Protein AF-W5VRA4-F1 (afdb_monomer_lite)

Foldseek 3Di:
DKDKDWDPDDCVPDVVWGWIWIDDDPDIDIDTDPAHWPDKDFDFDDDPVSCVVVVDRHTQKIWTDGPQAIWIFGPVDPPGFTADDPDGGRPPPFPFDDKDKDKQDDPVVVVVVVVVVCVVPVRHDPDDDSPPDDDDPDDDDPMDMDMDTDGPVD

InterPro domains:
  IPR000664 Lethal(2) giant larvae protein [PR00962] (1-23)
  IPR000664 Lethal(2) giant larvae protein [PR00962] (144-154)
  IPR013577 Lethal giant larvae homologue 2 [PF08366] (1-81)

Structure (mmCIF, N/CA/C/O backbone):
data_AF-W5VRA4-F1
#
_entry.id   AF-W5VRA4-F1
#
loop_
_atom_site.group_PDB
_atom_site.id
_atom_site.type_symbol
_atom_site.label_atom_id
_atom_site.label_alt_id
_atom_site.label_comp_id
_atom_site.label_asym_id
_atom_site.label_entity_id
_atom_site.label_seq_id
_atom_site.pdbx_PDB_ins_code
_atom_site.Cartn_x
_atom_site.Cartn_y
_atom_site.Cartn_z
_atom_site.occupancy
_atom_site.B_iso_or_equiv
_atom_site.auth_seq_id
_atom_site.auth_comp_id
_atom_site.auth_asym_id
_atom_site.auth_atom_id
_atom_site.pdbx_PDB_model_num
ATOM 1 N N . PRO A 1 1 ? 18.990 4.676 -15.419 1.00 84.75 1 PRO A N 1
ATOM 2 C CA . PRO A 1 1 ? 17.572 4.692 -15.855 1.00 84.75 1 PRO A CA 1
ATOM 3 C C . PRO A 1 1 ? 16.769 3.786 -14.922 1.00 84.75 1 PRO A C 1
ATOM 5 O O . PRO A 1 1 ? 17.323 2.781 -14.482 1.00 84.75 1 PRO A O 1
ATOM 8 N N . LEU A 1 2 ? 15.530 4.158 -14.601 1.00 91.75 2 LEU A N 1
ATOM 9 C CA . LEU A 1 2 ? 14.591 3.279 -13.905 1.00 91.75 2 LEU A CA 1
ATOM 10 C C . LEU A 1 2 ? 13.810 2.481 -14.954 1.00 91.75 2 LEU A C 1
ATOM 12 O O . LEU A 1 2 ? 13.358 3.049 -15.945 1.00 91.75 2 LEU A O 1
ATOM 16 N N . ILE A 1 3 ? 13.665 1.178 -14.743 1.00 94.62 3 ILE A N 1
ATOM 17 C CA . ILE A 1 3 ? 12.851 0.295 -15.576 1.00 94.62 3 ILE A CA 1
ATOM 18 C C . ILE A 1 3 ? 11.881 -0.432 -14.650 1.00 94.62 3 ILE A C 1
ATOM 20 O O . ILE A 1 3 ? 12.312 -1.069 -13.689 1.00 94.62 3 ILE A O 1
ATOM 24 N N . VAL A 1 4 ? 10.586 -0.339 -14.949 1.00 95.88 4 VAL A N 1
ATOM 25 C CA . VAL A 1 4 ? 9.527 -1.028 -14.205 1.00 95.88 4 VAL A CA 1
ATOM 26 C C . VAL A 1 4 ? 8.711 -1.869 -15.177 1.00 95.88 4 VAL A C 1
ATOM 28 O O . VAL A 1 4 ? 8.226 -1.361 -16.187 1.00 95.88 4 VAL A O 1
ATOM 31 N N . ILE A 1 5 ? 8.604 -3.169 -14.906 1.00 95.06 5 ILE A N 1
ATOM 32 C CA . ILE A 1 5 ? 7.953 -4.144 -15.789 1.00 95.06 5 ILE A CA 1
ATOM 33 C C . ILE A 1 5 ? 7.053 -5.042 -14.947 1.00 95.06 5 ILE A C 1
ATOM 35 O O . ILE A 1 5 ? 7.506 -5.617 -13.961 1.00 95.06 5 ILE A O 1
ATOM 39 N N . SER A 1 6 ? 5.800 -5.230 -15.358 1.00 93.25 6 SER A N 1
ATOM 40 C CA . SER A 1 6 ? 4.941 -6.262 -14.769 1.00 93.25 6 SER A CA 1
ATOM 41 C C . SER A 1 6 ? 5.170 -7.619 -15.444 1.00 93.25 6 SER A C 1
ATOM 43 O O . SER A 1 6 ? 5.213 -7.721 -16.674 1.00 93.25 6 SER A O 1
ATOM 45 N N . GLY A 1 7 ? 5.322 -8.672 -14.639 1.00 85.94 7 GLY A N 1
ATOM 46 C CA . GLY A 1 7 ? 5.540 -10.040 -15.104 1.00 85.94 7 GLY A CA 1
ATOM 47 C C . GLY A 1 7 ? 6.987 -10.332 -15.515 1.00 85.94 7 GLY A C 1
ATOM 48 O O . GLY A 1 7 ? 7.927 -10.039 -14.782 1.00 85.94 7 GLY A O 1
ATOM 49 N N . GLY A 1 8 ? 7.171 -10.994 -16.664 1.00 85.12 8 GLY A N 1
ATOM 50 C CA . GLY A 1 8 ? 8.494 -11.429 -17.150 1.00 85.12 8 GLY A CA 1
ATOM 51 C C . GLY A 1 8 ? 9.058 -12.679 -16.459 1.00 85.12 8 GLY A C 1
ATOM 52 O O . GLY A 1 8 ? 10.191 -13.079 -16.723 1.00 85.12 8 GLY A O 1
ATOM 53 N N . MET A 1 9 ? 8.265 -13.323 -15.601 1.00 89.25 9 MET A N 1
ATOM 54 C CA . MET A 1 9 ? 8.690 -14.485 -14.826 1.00 89.25 9 MET A CA 1
ATOM 55 C C . MET A 1 9 ? 8.784 -15.767 -15.677 1.00 89.25 9 MET A C 1
ATOM 57 O O . MET A 1 9 ? 7.958 -15.980 -16.573 1.00 89.25 9 MET A O 1
ATOM 61 N N . PRO A 1 10 ? 9.745 -16.675 -15.399 1.00 89.38 10 PRO A N 1
ATOM 62 C CA . PRO A 1 10 ? 9.830 -17.966 -16.073 1.00 89.38 10 PRO A CA 1
ATOM 63 C C . PRO A 1 10 ? 8.536 -18.771 -15.929 1.00 89.38 10 PRO A C 1
ATOM 65 O O . PRO A 1 10 ? 8.196 -19.244 -14.842 1.00 89.38 10 PRO A O 1
ATOM 68 N N . ARG A 1 11 ? 7.843 -18.991 -17.053 1.00 88.88 11 ARG A N 1
ATOM 69 C CA . ARG A 1 11 ? 6.535 -19.667 -17.088 1.00 88.88 11 ARG A CA 1
ATOM 70 C C . ARG A 1 11 ? 6.528 -21.033 -16.395 1.00 88.88 11 ARG A C 1
ATOM 72 O O . ARG A 1 11 ? 5.515 -21.407 -15.821 1.00 88.88 11 ARG A O 1
ATOM 79 N N . ALA A 1 12 ? 7.633 -21.774 -16.470 1.00 89.44 12 ALA A N 1
ATOM 80 C CA . ALA A 1 12 ? 7.732 -23.120 -15.910 1.00 89.44 12 ALA A CA 1
ATOM 81 C C . ALA A 1 12 ? 7.729 -23.154 -14.371 1.00 89.44 12 ALA A C 1
ATOM 83 O O . ALA A 1 12 ? 7.311 -24.159 -13.806 1.00 89.44 12 ALA A O 1
ATOM 84 N N . SER A 1 13 ? 8.185 -22.084 -13.713 1.00 90.81 13 SER A N 1
ATOM 85 C CA . SER A 1 13 ? 8.423 -22.081 -12.261 1.00 90.81 13 SER A CA 1
ATOM 86 C C . SER A 1 13 ? 7.631 -21.015 -11.503 1.00 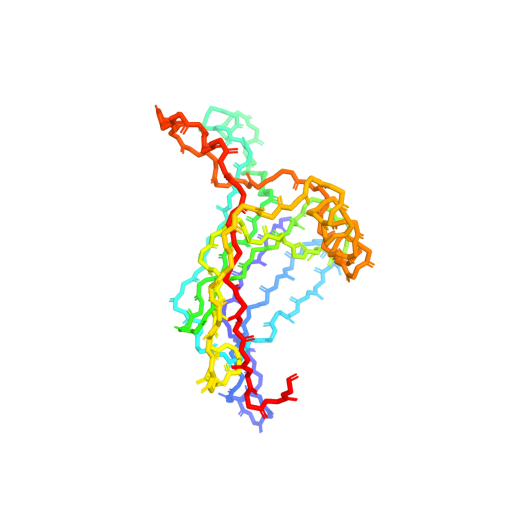90.81 13 SER A C 1
ATOM 88 O O . SER A 1 13 ? 7.452 -21.158 -10.300 1.00 90.81 13 SER A O 1
ATOM 90 N N . TYR A 1 14 ? 7.186 -19.953 -12.182 1.00 90.25 14 TYR A N 1
ATOM 91 C CA . TYR A 1 14 ? 6.622 -18.753 -11.549 1.00 90.25 14 TYR A CA 1
ATOM 92 C C . TYR A 1 14 ? 5.481 -18.127 -12.372 1.00 90.25 14 TYR A C 1
ATOM 94 O O . TYR A 1 14 ? 5.230 -16.928 -12.284 1.00 90.25 14 TYR A O 1
ATOM 102 N N . GLY A 1 15 ? 4.823 -18.907 -13.237 1.00 86.31 15 GLY A N 1
ATOM 103 C CA . GLY A 1 15 ? 3.758 -18.403 -14.116 1.00 86.31 15 GLY A CA 1
ATOM 104 C C . GLY A 1 15 ? 2.470 -17.993 -13.391 1.00 86.31 15 GLY A C 1
ATOM 105 O O . GLY A 1 15 ? 1.618 -17.351 -13.996 1.00 86.31 15 GLY A O 1
ATOM 106 N N . ASP A 1 16 ? 2.333 -18.374 -12.124 1.00 90.06 16 ASP A N 1
ATOM 107 C CA . ASP A 1 16 ? 1.238 -18.050 -11.209 1.00 90.06 16 ASP A CA 1
ATOM 108 C C . ASP A 1 16 ? 1.541 -16.843 -10.306 1.00 90.06 16 ASP A C 1
ATOM 110 O O . ASP A 1 16 ? 0.678 -16.425 -9.540 1.00 90.06 16 ASP A O 1
ATOM 114 N N . ARG A 1 17 ? 2.747 -16.268 -10.393 1.00 92.81 17 ARG A N 1
ATOM 115 C CA . ARG A 1 17 ? 3.155 -15.125 -9.571 1.00 92.81 17 ARG A CA 1
ATOM 116 C C . ARG A 1 17 ? 2.663 -13.803 -10.146 1.00 92.81 17 ARG A C 1
ATOM 118 O O . ARG A 1 17 ? 2.649 -13.595 -11.361 1.00 92.81 17 ARG A O 1
ATOM 125 N N . HIS A 1 18 ? 2.313 -12.883 -9.256 1.00 95.75 18 HIS A N 1
ATOM 126 C CA . HIS A 1 18 ? 1.908 -11.525 -9.597 1.00 95.75 18 HIS A CA 1
ATOM 127 C C . HIS A 1 18 ? 3.051 -10.581 -9.256 1.00 95.75 18 HIS A C 1
ATOM 129 O O . HIS A 1 18 ? 3.210 -10.179 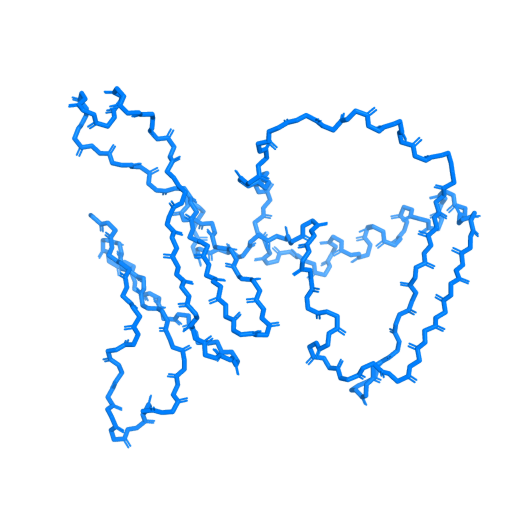-8.108 1.00 95.75 18 HIS A O 1
ATOM 135 N N . THR A 1 19 ? 3.889 -10.278 -10.248 1.00 96.12 19 THR A N 1
ATOM 136 C CA . THR A 1 19 ? 5.143 -9.568 -9.994 1.00 96.12 19 THR A CA 1
ATOM 137 C C . THR A 1 19 ? 5.253 -8.233 -10.710 1.00 96.12 19 THR A C 1
ATOM 139 O O . THR A 1 19 ? 4.767 -8.051 -11.832 1.00 96.12 19 THR A O 1
ATOM 142 N N . VAL A 1 20 ? 5.970 -7.314 -10.066 1.00 96.94 20 VAL A N 1
ATOM 143 C CA . VAL A 1 20 ? 6.487 -6.083 -10.668 1.00 96.94 20 VAL A CA 1
ATOM 144 C C . VAL A 1 20 ? 7.998 -6.049 -10.445 1.00 96.94 20 VAL A C 1
ATOM 146 O O . VAL A 1 20 ? 8.471 -6.010 -9.312 1.00 96.94 20 VAL A O 1
ATOM 149 N N . SER A 1 21 ? 8.761 -6.105 -11.534 1.00 95.81 21 SER A N 1
ATOM 150 C CA . SER A 1 21 ? 10.223 -6.021 -11.526 1.00 95.81 21 SER A CA 1
ATOM 151 C C . SER A 1 21 ? 10.658 -4.565 -11.647 1.00 95.81 21 SER A C 1
ATOM 153 O O . SER A 1 21 ? 10.194 -3.854 -12.538 1.00 95.81 21 SER A O 1
ATOM 155 N N . ILE A 1 22 ? 11.556 -4.138 -10.765 1.00 95.44 22 ILE A N 1
ATOM 156 C CA . ILE A 1 22 ? 12.047 -2.765 -10.635 1.00 95.44 22 ILE A CA 1
ATOM 157 C C . ILE A 1 22 ? 13.569 -2.813 -10.749 1.00 95.44 22 ILE A C 1
ATOM 159 O O . ILE A 1 22 ? 14.237 -3.518 -9.989 1.00 95.44 22 ILE A O 1
ATOM 163 N N . MET A 1 23 ? 14.122 -2.086 -11.716 1.00 94.50 23 MET A N 1
ATOM 164 C CA . MET A 1 23 ? 15.554 -2.090 -12.015 1.00 94.50 23 MET A CA 1
ATOM 165 C C . MET A 1 23 ? 16.087 -0.661 -12.117 1.00 94.50 23 MET A C 1
ATOM 167 O O . MET A 1 23 ? 15.558 0.145 -12.884 1.00 94.50 23 MET A O 1
ATOM 171 N N . GLN A 1 24 ? 17.160 -0.349 -11.389 1.00 91.69 24 GLN A N 1
ATOM 172 C CA . GLN A 1 24 ? 17.838 0.946 -11.464 1.00 91.69 24 GLN A CA 1
ATOM 173 C C . GLN A 1 24 ? 19.333 0.792 -11.163 1.00 91.69 24 GLN A C 1
ATOM 175 O O . GLN A 1 24 ? 19.726 0.470 -10.044 1.00 91.69 24 GLN A O 1
ATOM 180 N N . GLY A 1 25 ? 20.181 1.051 -12.162 1.00 88.81 25 GLY A N 1
ATOM 181 C CA . GLY A 1 25 ? 21.619 0.799 -12.027 1.00 88.81 25 GLY A CA 1
ATOM 182 C C . GLY A 1 25 ? 21.876 -0.690 -11.782 1.00 88.81 25 GLY A C 1
ATOM 183 O O . GLY A 1 25 ? 21.416 -1.515 -12.568 1.00 88.81 25 GLY A O 1
ATOM 184 N N . ASP A 1 26 ? 22.554 -1.011 -10.681 1.00 88.94 26 ASP A N 1
ATOM 185 C CA . ASP A 1 26 ? 22.827 -2.393 -10.261 1.00 88.94 26 ASP A CA 1
ATOM 186 C C . ASP A 1 26 ? 21.723 -2.982 -9.361 1.00 88.94 26 ASP A C 1
ATOM 188 O O . ASP A 1 26 ? 21.722 -4.182 -9.081 1.00 88.94 26 ASP A O 1
ATOM 192 N N . ASN A 1 27 ? 20.764 -2.160 -8.917 1.00 88.38 27 ASN A N 1
ATOM 193 C CA . ASN A 1 27 ? 19.658 -2.612 -8.081 1.00 88.38 27 ASN A CA 1
ATOM 194 C C . ASN A 1 27 ? 18.581 -3.279 -8.939 1.00 88.38 27 ASN A C 1
ATOM 196 O O . ASN A 1 27 ? 18.100 -2.701 -9.917 1.00 88.38 27 ASN A O 1
ATOM 200 N N . HIS A 1 28 ? 18.174 -4.479 -8.533 1.00 92.12 28 HIS A N 1
ATOM 201 C CA . HIS A 1 28 ? 17.089 -5.233 -9.147 1.00 92.12 28 HIS A CA 1
ATOM 202 C C . HIS A 1 28 ? 16.254 -5.893 -8.050 1.00 92.12 28 HIS A C 1
ATOM 204 O O . HIS A 1 28 ? 16.738 -6.766 -7.330 1.00 92.12 28 HIS A O 1
ATOM 210 N N . VAL A 1 29 ? 14.997 -5.468 -7.932 1.00 93.38 29 VAL A N 1
ATOM 211 C CA . VAL A 1 29 ? 14.028 -5.996 -6.968 1.00 93.38 29 VAL A CA 1
ATOM 212 C C . VAL A 1 29 ? 12.799 -6.477 -7.723 1.00 93.38 29 VAL A C 1
ATOM 214 O O . VAL A 1 29 ? 12.345 -5.831 -8.665 1.00 93.38 29 VAL A O 1
ATOM 217 N N . VAL A 1 30 ? 12.254 -7.614 -7.303 1.00 94.38 30 VAL A N 1
ATOM 218 C CA . VAL A 1 30 ? 10.980 -8.132 -7.804 1.00 94.38 30 VAL A CA 1
ATOM 219 C C . VAL A 1 30 ? 9.987 -8.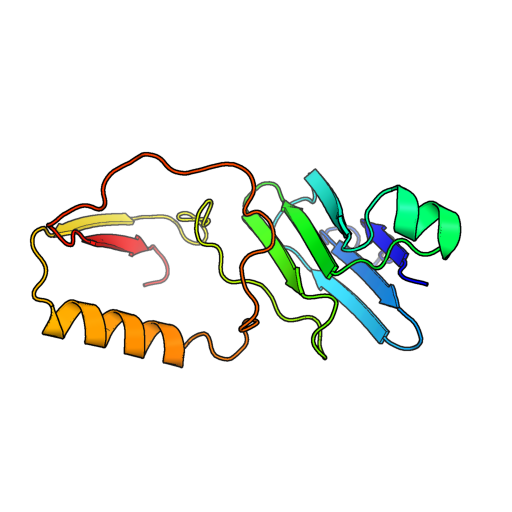077 -6.654 1.00 94.38 30 VAL A C 1
ATOM 221 O O . VAL A 1 30 ? 10.134 -8.813 -5.680 1.00 94.38 30 VAL A O 1
ATOM 224 N N . ALA A 1 31 ? 8.999 -7.191 -6.755 1.00 94.56 31 ALA A N 1
ATOM 225 C CA . ALA A 1 31 ? 7.869 -7.169 -5.840 1.00 94.56 31 ALA A CA 1
ATOM 226 C C . ALA A 1 31 ? 6.944 -8.340 -6.187 1.00 94.56 31 ALA A C 1
ATOM 228 O O . ALA A 1 31 ? 6.465 -8.423 -7.317 1.00 94.56 31 ALA A O 1
ATOM 229 N N . ASP A 1 32 ? 6.733 -9.244 -5.233 1.00 95.00 32 ASP A N 1
ATOM 230 C CA . ASP A 1 32 ? 5.845 -10.404 -5.340 1.00 95.00 32 ASP A CA 1
ATOM 231 C C . ASP A 1 32 ? 4.573 -10.117 -4.540 1.00 95.00 32 ASP A C 1
ATOM 233 O O . ASP A 1 32 ? 4.623 -9.970 -3.319 1.00 95.00 32 ASP A O 1
ATOM 237 N N . LEU A 1 33 ? 3.457 -9.951 -5.247 1.00 95.56 33 LEU A N 1
ATOM 238 C CA . LEU A 1 33 ? 2.185 -9.501 -4.687 1.00 95.56 33 LEU A CA 1
ATOM 239 C C . LEU A 1 33 ? 1.245 -10.679 -4.451 1.00 95.56 33 LEU A C 1
ATOM 241 O O . LEU A 1 33 ? 1.309 -11.708 -5.127 1.00 95.56 33 LEU A O 1
ATOM 245 N N . THR A 1 34 ? 0.323 -10.497 -3.511 1.00 93.38 34 THR A N 1
ATOM 246 C CA . THR A 1 34 ? -0.636 -11.539 -3.122 1.00 93.38 34 THR A CA 1
ATOM 247 C C . THR A 1 34 ? -1.807 -11.682 -4.097 1.00 93.38 34 THR A C 1
ATOM 249 O O . THR A 1 34 ? -2.469 -12.718 -4.125 1.00 93.38 34 THR A O 1
ATOM 252 N N . SER A 1 35 ? -2.047 -10.662 -4.923 1.00 95.62 35 SER A N 1
ATOM 253 C CA . SER A 1 35 ? -3.154 -10.587 -5.877 1.00 95.62 35 SER A CA 1
ATOM 254 C C . SER A 1 35 ? -2.697 -10.001 -7.216 1.00 95.62 35 SER A C 1
ATOM 256 O O . SER A 1 35 ? -1.575 -9.500 -7.343 1.00 95.62 35 SER A O 1
ATOM 258 N N . ARG A 1 36 ? -3.528 -10.120 -8.261 1.00 95.81 36 ARG A N 1
ATOM 259 C CA . ARG A 1 36 ? -3.134 -9.717 -9.620 1.00 95.81 36 ARG A CA 1
ATOM 260 C C . ARG A 1 36 ? -2.826 -8.224 -9.678 1.00 95.81 36 ARG A C 1
ATOM 262 O O . ARG A 1 36 ? -3.566 -7.413 -9.133 1.00 95.81 36 ARG A O 1
ATOM 269 N N . VAL A 1 37 ? -1.769 -7.869 -10.408 1.00 96.88 37 VAL A N 1
ATOM 270 C CA . VAL A 1 37 ? -1.467 -6.471 -10.743 1.00 96.88 37 VAL A CA 1
ATOM 271 C C . VAL A 1 37 ? -2.562 -5.952 -11.671 1.00 96.88 37 VAL A C 1
ATOM 273 O O . VAL A 1 37 ? -2.780 -6.519 -12.743 1.00 96.88 37 VAL A O 1
ATOM 276 N N . VAL A 1 38 ? -3.232 -4.879 -11.260 1.00 97.00 38 VAL A N 1
ATOM 277 C CA . VAL A 1 38 ? -4.196 -4.149 -12.089 1.00 97.00 38 VAL A CA 1
ATOM 278 C C . VAL A 1 38 ? -3.455 -3.111 -12.923 1.00 97.00 38 VAL A C 1
ATOM 280 O O . VAL A 1 38 ? -3.587 -3.112 -14.144 1.00 97.00 38 VAL A O 1
ATOM 283 N N . ASP A 1 39 ? -2.666 -2.254 -12.270 1.00 97.31 39 ASP A N 1
ATOM 284 C CA . ASP A 1 39 ? -1.853 -1.223 -12.922 1.00 97.31 39 ASP A CA 1
ATOM 285 C C . ASP A 1 39 ? -0.729 -0.725 -11.995 1.00 97.31 39 ASP A C 1
ATOM 287 O O . ASP A 1 39 ? -0.750 -0.970 -10.785 1.00 97.31 39 ASP A O 1
ATOM 291 N N . PHE A 1 40 ? 0.254 -0.010 -12.540 1.00 97.31 40 PHE A N 1
ATOM 292 C CA . PHE A 1 40 ? 1.283 0.675 -11.758 1.00 97.31 40 PHE A CA 1
ATOM 293 C C . PHE A 1 40 ? 1.742 1.969 -12.436 1.00 97.31 40 PHE A C 1
ATOM 295 O O . PHE A 1 40 ? 1.745 2.089 -13.658 1.00 97.31 40 PHE A O 1
ATOM 302 N N . LEU A 1 41 ? 2.182 2.941 -11.637 1.00 96.75 41 LEU A N 1
ATOM 303 C CA . LEU A 1 41 ? 2.698 4.218 -12.131 1.00 96.75 41 LEU A CA 1
ATOM 304 C C . LEU A 1 41 ? 3.814 4.757 -11.245 1.00 96.75 41 LEU A C 1
ATOM 306 O O . LEU A 1 41 ? 3.874 4.462 -10.051 1.00 96.75 41 LEU A O 1
ATOM 310 N N . THR A 1 42 ? 4.676 5.592 -11.817 1.00 95.69 42 THR A N 1
ATOM 311 C CA . THR A 1 42 ? 5.664 6.351 -11.050 1.00 95.69 42 THR A CA 1
ATOM 312 C C . THR A 1 42 ? 5.136 7.743 -10.737 1.00 95.69 42 THR A C 1
ATOM 314 O O . THR A 1 42 ? 4.549 8.413 -11.586 1.00 95.69 42 THR A O 1
ATOM 317 N N . ILE A 1 43 ? 5.362 8.189 -9.507 1.00 94.62 43 ILE A N 1
ATOM 318 C CA . ILE A 1 43 ? 5.234 9.594 -9.141 1.00 94.62 43 ILE A CA 1
ATOM 319 C C . ILE A 1 43 ? 6.613 10.204 -9.328 1.00 94.62 43 ILE A C 1
ATOM 321 O O . ILE A 1 43 ? 7.591 9.717 -8.761 1.00 94.62 43 ILE A O 1
ATOM 325 N N . ASN A 1 44 ? 6.673 11.259 -10.125 1.00 91.75 44 ASN A N 1
ATOM 326 C CA . ASN A 1 44 ? 7.898 11.951 -10.495 1.00 91.75 44 ASN A CA 1
ATOM 327 C C . ASN A 1 44 ? 8.025 13.249 -9.699 1.00 91.75 44 ASN A C 1
ATOM 329 O O . ASN A 1 44 ? 7.017 13.824 -9.277 1.00 91.75 44 ASN A O 1
ATOM 333 N N . ARG A 1 45 ? 9.258 13.678 -9.428 1.00 81.75 45 ARG A N 1
ATOM 334 C CA . ARG A 1 45 ? 9.527 14.948 -8.746 1.00 81.75 45 ARG A CA 1
ATOM 335 C C . ARG A 1 45 ? 9.642 16.107 -9.728 1.00 81.75 45 ARG A C 1
ATOM 337 O O . ARG A 1 45 ? 9.180 17.200 -9.407 1.00 81.75 45 ARG A O 1
ATOM 344 N N . ALA A 1 46 ? 10.276 15.866 -10.874 1.00 76.56 46 ALA A N 1
ATOM 345 C CA . ALA A 1 46 ? 10.460 16.873 -11.907 1.00 76.56 46 ALA A CA 1
ATOM 346 C C . ALA A 1 46 ? 9.096 17.350 -12.421 1.00 76.56 46 ALA A C 1
ATOM 348 O O . ALA A 1 46 ? 8.222 16.535 -12.733 1.00 76.56 46 ALA A O 1
ATOM 349 N N . ASP A 1 47 ? 8.910 18.669 -12.496 1.00 76.62 47 ASP A N 1
ATOM 350 C CA . ASP A 1 47 ? 7.789 19.221 -13.245 1.00 76.62 47 ASP A CA 1
ATOM 351 C C . ASP A 1 47 ? 8.056 19.111 -14.760 1.00 76.62 47 ASP A C 1
ATOM 353 O O . ASP A 1 47 ? 9.150 18.745 -15.197 1.00 76.62 47 ASP A O 1
ATOM 357 N N . GLU A 1 48 ? 7.052 19.402 -15.593 1.00 72.12 48 GLU A N 1
ATOM 358 C CA . GLU A 1 48 ? 7.208 19.290 -17.052 1.00 72.12 48 GLU A CA 1
ATOM 359 C C . GLU A 1 48 ? 8.372 20.136 -17.594 1.00 72.12 48 GLU A C 1
ATOM 361 O O . GLU A 1 48 ? 8.977 19.769 -18.598 1.00 72.12 48 GLU A O 1
ATOM 366 N N . LYS A 1 49 ? 8.705 21.264 -16.951 1.00 71.62 49 LYS A N 1
ATOM 367 C CA . LYS A 1 49 ? 9.792 22.137 -17.407 1.00 71.62 49 LYS A CA 1
ATOM 368 C C . LYS A 1 49 ? 11.147 21.555 -17.037 1.00 71.62 49 LYS A C 1
ATOM 370 O O . LYS A 1 49 ? 12.017 21.487 -17.899 1.00 71.62 49 LYS A O 1
ATOM 375 N N . ASP A 1 50 ? 11.293 21.082 -15.805 1.00 74.38 50 ASP A N 1
ATOM 376 C CA . ASP A 1 50 ? 12.500 20.415 -15.327 1.00 74.38 50 ASP A CA 1
ATOM 377 C C . ASP A 1 50 ? 12.789 19.151 -16.148 1.00 74.38 50 ASP A C 1
ATOM 379 O O . ASP A 1 50 ? 13.936 18.907 -16.530 1.00 74.38 50 ASP A O 1
ATOM 383 N N . ALA A 1 51 ? 11.754 18.378 -16.489 1.00 75.69 51 ALA A N 1
ATOM 384 C CA . ALA A 1 51 ? 11.890 17.188 -17.325 1.00 75.69 51 ALA A CA 1
ATOM 385 C C . ALA A 1 51 ? 12.388 17.533 -18.739 1.00 75.69 51 ALA A C 1
ATOM 387 O O . ALA A 1 51 ? 13.273 16.855 -19.257 1.00 75.69 51 ALA A O 1
ATOM 388 N N . ILE A 1 52 ? 11.888 18.618 -19.345 1.00 75.94 52 ILE A N 1
ATOM 389 C CA . ILE A 1 52 ? 12.319 19.080 -20.676 1.00 75.94 52 ILE A CA 1
ATOM 390 C C . ILE A 1 52 ? 13.743 19.655 -20.647 1.00 75.94 52 ILE A C 1
ATOM 392 O O . ILE A 1 52 ? 14.515 19.433 -21.579 1.00 75.94 52 ILE A O 1
ATOM 396 N N . GLU A 1 53 ? 14.103 20.407 -19.605 1.00 78.69 53 GLU A N 1
ATOM 397 C CA . GLU A 1 53 ? 15.422 21.043 -19.498 1.00 78.69 53 GLU A CA 1
ATOM 398 C C . GLU A 1 53 ? 16.530 20.048 -19.137 1.00 78.69 53 GLU A C 1
ATOM 400 O O . GLU A 1 53 ? 17.661 20.181 -19.611 1.00 78.69 53 GLU A O 1
ATOM 405 N N . THR A 1 54 ? 16.219 19.053 -18.304 1.00 78.94 54 THR A N 1
ATOM 406 C CA . THR A 1 54 ? 17.204 18.089 -17.793 1.00 78.94 54 THR A CA 1
ATOM 407 C C . THR A 1 54 ? 17.177 16.735 -18.499 1.00 78.94 54 THR A C 1
ATOM 409 O O . THR A 1 54 ? 18.113 15.954 -18.306 1.00 78.94 54 THR A O 1
ATOM 412 N N . ASP A 1 55 ? 16.149 16.467 -19.313 1.00 81.62 55 ASP A N 1
ATOM 413 C CA . ASP A 1 55 ? 15.870 15.167 -19.943 1.00 81.62 55 ASP A CA 1
ATOM 414 C C . ASP A 1 55 ? 15.794 14.029 -18.901 1.00 81.62 55 ASP A C 1
ATOM 416 O O . ASP A 1 55 ? 16.324 12.929 -19.086 1.00 81.62 55 ASP A O 1
ATOM 420 N N . ARG A 1 56 ? 15.212 14.325 -17.727 1.00 80.44 56 ARG A N 1
ATOM 421 C CA . ARG A 1 56 ? 15.083 13.392 -16.596 1.00 80.44 56 ARG A CA 1
ATOM 422 C C . ARG A 1 56 ? 13.731 13.511 -15.907 1.00 80.44 56 ARG A C 1
ATOM 424 O O . ARG A 1 56 ? 13.344 14.582 -15.460 1.00 80.44 56 ARG A O 1
ATOM 431 N N . ASP A 1 57 ? 13.099 12.360 -15.713 1.00 81.94 57 ASP A N 1
ATOM 432 C CA . ASP A 1 57 ? 11.803 12.247 -15.038 1.00 81.94 57 ASP A CA 1
ATOM 433 C C . ASP A 1 57 ? 11.892 12.265 -13.498 1.00 81.94 57 ASP A C 1
ATOM 435 O O . ASP A 1 57 ? 10.912 12.572 -12.833 1.00 81.94 57 ASP A O 1
ATOM 439 N N . ASP A 1 58 ? 13.049 11.932 -12.917 1.00 87.56 58 ASP A N 1
ATOM 440 C CA . ASP A 1 58 ? 13.297 11.874 -11.460 1.00 87.56 58 ASP A CA 1
ATOM 441 C C . ASP A 1 58 ? 12.170 11.181 -10.642 1.00 87.56 58 ASP A C 1
ATOM 443 O O . ASP A 1 58 ? 11.436 11.832 -9.886 1.00 87.56 58 ASP A O 1
ATOM 447 N N . PRO A 1 59 ? 11.971 9.858 -10.825 1.00 92.12 59 PRO A N 1
ATOM 448 C CA . PRO A 1 59 ? 10.909 9.107 -10.157 1.00 92.12 59 PRO A CA 1
ATOM 449 C C . PRO A 1 59 ? 11.174 8.977 -8.650 1.00 92.12 59 PRO A C 1
ATOM 451 O O . PRO A 1 59 ? 12.181 8.406 -8.237 1.00 92.12 59 PRO A O 1
ATOM 454 N N . GLN A 1 60 ? 10.231 9.453 -7.834 1.00 93.88 60 GLN A N 1
ATOM 455 C CA . GLN A 1 60 ? 10.319 9.466 -6.367 1.00 93.88 60 GLN A CA 1
ATOM 456 C C . GLN A 1 60 ? 9.597 8.290 -5.699 1.00 93.88 60 GLN A C 1
ATOM 458 O O . GLN A 1 60 ? 10.019 7.814 -4.645 1.00 93.88 60 GLN A O 1
ATOM 463 N N . ALA A 1 61 ? 8.508 7.806 -6.297 1.00 96.69 61 ALA A N 1
ATOM 464 C CA . ALA A 1 61 ? 7.732 6.698 -5.752 1.00 96.69 61 ALA A CA 1
ATOM 465 C C . ALA A 1 61 ? 7.141 5.826 -6.861 1.00 96.69 61 ALA A C 1
ATOM 467 O O . ALA A 1 61 ? 6.800 6.326 -7.933 1.00 96.69 61 ALA A O 1
ATOM 468 N N . LEU A 1 62 ? 6.981 4.532 -6.587 1.00 97.62 62 LEU A N 1
ATOM 469 C CA . LEU A 1 62 ? 6.246 3.597 -7.439 1.00 97.62 62 LEU A CA 1
ATOM 470 C C . LEU A 1 62 ? 4.943 3.214 -6.745 1.00 97.62 62 LEU A C 1
ATOM 472 O O . LEU A 1 62 ? 4.970 2.649 -5.656 1.00 97.62 62 LEU A O 1
ATOM 476 N N . VAL A 1 63 ? 3.814 3.495 -7.385 1.00 98.12 63 VAL A N 1
ATOM 477 C CA . VAL A 1 63 ? 2.482 3.088 -6.935 1.00 98.12 63 VAL A CA 1
ATOM 478 C C . VAL A 1 63 ? 2.079 1.847 -7.717 1.00 98.12 63 VAL A C 1
ATOM 480 O O . VAL A 1 63 ? 2.081 1.869 -8.945 1.00 98.12 63 VAL A O 1
ATOM 483 N N . ILE A 1 64 ? 1.715 0.781 -7.015 1.00 98.19 64 ILE A N 1
ATOM 484 C CA . ILE A 1 64 ? 1.249 -0.479 -7.586 1.00 98.19 64 ILE A CA 1
ATOM 485 C C . ILE A 1 64 ? -0.158 -0.741 -7.056 1.00 98.19 64 ILE A C 1
ATOM 487 O O . ILE A 1 64 ? -0.362 -0.862 -5.847 1.00 98.19 64 ILE A O 1
ATOM 491 N N . LEU A 1 65 ? -1.125 -0.830 -7.964 1.00 98.06 65 LEU A N 1
ATOM 492 C CA . LEU A 1 65 ? -2.490 -1.230 -7.661 1.00 98.06 65 LEU A CA 1
ATOM 493 C C . LEU A 1 65 ? -2.650 -2.715 -7.990 1.00 98.06 65 LEU A C 1
ATOM 495 O O . LEU A 1 65 ? -2.572 -3.111 -9.156 1.00 98.06 65 LEU A O 1
ATOM 499 N N . ALA A 1 66 ? -2.886 -3.526 -6.966 1.00 97.25 66 ALA A N 1
ATOM 500 C CA . ALA A 1 66 ? -3.289 -4.917 -7.107 1.00 97.25 66 ALA A CA 1
ATOM 501 C C . ALA A 1 66 ? -4.802 -5.060 -6.859 1.00 97.25 66 ALA A C 1
ATOM 503 O O . ALA A 1 66 ? -5.461 -4.106 -6.446 1.00 97.25 66 ALA A O 1
ATOM 504 N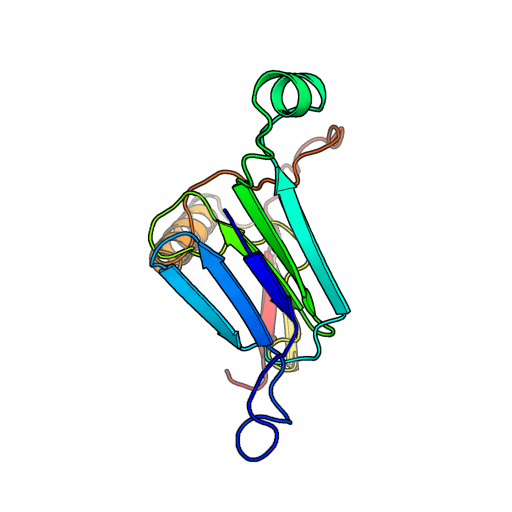 N . GLU A 1 67 ? -5.374 -6.232 -7.136 1.00 96.56 67 GLU A N 1
ATOM 505 C CA . GLU A 1 67 ? -6.819 -6.456 -6.958 1.00 96.56 67 GLU A CA 1
ATOM 506 C C . GLU A 1 67 ? -7.281 -6.281 -5.508 1.00 96.56 67 GLU A C 1
ATOM 508 O O . GLU A 1 67 ? -8.371 -5.762 -5.281 1.00 96.56 67 GLU A O 1
ATOM 513 N N . GLU A 1 68 ? -6.443 -6.668 -4.546 1.00 96.25 68 GLU A N 1
ATOM 514 C CA . GLU A 1 68 ? -6.803 -6.698 -3.121 1.00 96.25 68 GLU A CA 1
ATOM 515 C C . GLU A 1 68 ? -6.031 -5.657 -2.286 1.00 96.25 68 GLU A C 1
ATOM 517 O O . GLU A 1 68 ? -6.293 -5.489 -1.095 1.00 96.25 68 GLU A O 1
ATOM 522 N N . GLU A 1 69 ? -5.062 -4.935 -2.864 1.00 96.50 69 GLU A N 1
ATOM 523 C CA . GLU A 1 69 ? -4.209 -4.009 -2.105 1.00 96.50 69 GLU A CA 1
ATOM 524 C C . GLU A 1 69 ? -3.570 -2.888 -2.935 1.00 96.50 69 GLU A C 1
ATOM 526 O O . GLU A 1 69 ? -3.372 -2.993 -4.148 1.00 96.50 69 GLU A O 1
ATOM 531 N N . LEU A 1 70 ? -3.219 -1.800 -2.243 1.00 97.56 70 LEU A N 1
ATOM 532 C CA . LEU A 1 70 ? -2.396 -0.711 -2.762 1.00 97.56 70 LEU A CA 1
ATOM 533 C C . LEU A 1 70 ? -1.005 -0.793 -2.131 1.00 97.56 70 LEU A C 1
ATOM 535 O O . LEU A 1 70 ? -0.874 -0.727 -0.913 1.00 97.56 70 LEU A O 1
ATOM 539 N N . VAL A 1 71 ? 0.041 -0.857 -2.951 1.00 97.50 71 VAL A N 1
ATOM 540 C CA . VAL A 1 71 ? 1.433 -0.839 -2.483 1.00 97.50 71 VAL A CA 1
ATOM 541 C C . VAL A 1 71 ? 2.127 0.387 -3.053 1.00 97.50 71 VAL A C 1
ATOM 543 O O . VAL A 1 71 ? 2.042 0.654 -4.248 1.00 97.50 71 VAL A O 1
ATOM 546 N N . VAL A 1 72 ? 2.827 1.146 -2.209 1.00 97.94 72 VAL A N 1
ATOM 547 C CA . VAL A 1 72 ? 3.613 2.302 -2.658 1.00 97.94 72 VAL A CA 1
ATOM 548 C C . VAL A 1 72 ? 5.034 2.169 -2.144 1.00 97.94 72 VAL A C 1
ATOM 550 O O . VAL A 1 72 ? 5.235 2.045 -0.939 1.00 97.94 72 VAL A O 1
ATOM 553 N N . LEU A 1 73 ? 6.007 2.191 -3.051 1.00 97.50 73 LEU A N 1
ATOM 554 C CA . LEU A 1 73 ? 7.433 2.059 -2.757 1.00 97.50 73 LEU A CA 1
ATOM 555 C C . LEU A 1 73 ? 8.136 3.409 -2.878 1.00 97.50 73 LEU A C 1
ATOM 557 O O . LEU A 1 73 ? 7.877 4.169 -3.812 1.00 97.50 73 LEU A O 1
ATOM 561 N N . ASP A 1 74 ? 9.041 3.683 -1.948 1.00 96.19 74 ASP A N 1
ATOM 562 C CA . ASP A 1 74 ? 9.935 4.838 -1.952 1.00 96.19 74 ASP A CA 1
ATOM 563 C C . ASP A 1 74 ? 11.164 4.550 -2.804 1.00 96.19 74 ASP A C 1
ATOM 565 O O . ASP A 1 74 ? 12.016 3.764 -2.412 1.00 96.19 74 ASP A O 1
ATOM 569 N N . LEU A 1 75 ? 11.271 5.182 -3.969 1.00 94.88 75 LEU A N 1
ATOM 570 C CA . LEU A 1 75 ? 12.361 4.906 -4.904 1.00 94.88 75 LEU A CA 1
ATOM 571 C C . LEU A 1 75 ? 13.647 5.688 -4.594 1.00 94.88 75 LEU A C 1
ATOM 573 O O . LEU A 1 75 ? 14.685 5.386 -5.183 1.00 94.88 75 LEU A O 1
ATOM 577 N N . GLU A 1 76 ? 13.606 6.667 -3.683 1.00 91.94 76 GLU A N 1
ATOM 578 C CA . GLU A 1 76 ? 14.783 7.478 -3.324 1.00 91.94 76 GLU A CA 1
ATOM 579 C C . GLU A 1 76 ? 15.523 6.932 -2.103 1.00 91.94 76 GLU A C 1
ATOM 581 O O . GLU A 1 76 ? 16.738 7.107 -1.990 1.00 91.94 76 GLU A O 1
ATOM 586 N N . SER A 1 77 ? 14.815 6.263 -1.190 1.00 93.00 77 SER A N 1
ATOM 587 C CA . SER A 1 77 ? 15.455 5.592 -0.059 1.00 93.00 77 SER A CA 1
ATOM 588 C C . SER A 1 77 ? 16.133 4.291 -0.488 1.00 93.00 77 SER A C 1
ATOM 590 O O . SER A 1 77 ? 15.633 3.538 -1.327 1.00 93.00 77 SER A O 1
ATOM 592 N N . GLU A 1 78 ? 17.267 3.986 0.144 1.00 89.12 78 GLU A N 1
ATOM 593 C CA . GLU A 1 78 ? 17.943 2.699 -0.022 1.00 89.12 78 GLU A CA 1
ATOM 594 C C . GLU A 1 78 ? 16.985 1.547 0.320 1.00 89.12 78 GLU A C 1
ATOM 596 O O . GLU A 1 78 ? 16.166 1.673 1.228 1.00 89.12 78 GLU A O 1
ATOM 601 N N . SER A 1 79 ? 17.094 0.422 -0.394 1.00 90.12 79 SER A N 1
ATOM 602 C CA . SER A 1 79 ? 16.238 -0.778 -0.286 1.00 90.12 79 SER A CA 1
ATOM 603 C C . SER A 1 79 ? 14.782 -0.643 -0.751 1.00 90.12 79 SER A C 1
ATOM 605 O O . SER A 1 79 ? 14.059 -1.635 -0.736 1.00 90.12 79 SER A O 1
ATOM 607 N N . TRP A 1 80 ? 14.372 0.540 -1.209 1.00 95.00 80 TRP A N 1
ATOM 608 C CA . TRP A 1 80 ? 13.017 0.830 -1.681 1.00 95.00 80 TRP A CA 1
ATOM 609 C C . TRP A 1 80 ? 11.889 0.420 -0.716 1.00 95.00 80 TRP A C 1
ATOM 611 O O . TRP A 1 80 ? 11.021 -0.381 -1.076 1.00 95.00 80 TRP A O 1
ATOM 621 N N . PRO A 1 81 ? 11.885 0.943 0.526 1.00 96.12 81 PRO A N 1
ATOM 622 C CA . PRO A 1 81 ? 10.886 0.594 1.528 1.00 96.12 81 PRO A CA 1
ATOM 623 C C . PRO A 1 81 ? 9.480 1.057 1.128 1.00 96.12 81 PRO A C 1
ATOM 625 O O . PRO A 1 81 ? 9.299 2.023 0.385 1.00 96.12 81 PRO A O 1
ATOM 628 N N . CYS A 1 82 ? 8.460 0.402 1.682 1.00 96.75 82 CYS A N 1
ATOM 629 C CA . CYS A 1 82 ? 7.073 0.800 1.465 1.00 96.75 82 CYS A CA 1
ATOM 630 C C . CYS A 1 82 ? 6.723 2.093 2.219 1.00 96.75 82 CYS A C 1
ATOM 632 O O . CYS A 1 82 ? 7.204 2.339 3.329 1.00 96.75 82 CYS A O 1
ATOM 634 N N . PHE A 1 83 ? 5.802 2.877 1.666 1.00 97.44 83 PHE A N 1
ATOM 635 C CA . PHE A 1 83 ? 5.085 3.922 2.390 1.00 97.44 83 PHE A CA 1
ATOM 636 C C . PHE A 1 83 ? 3.993 3.336 3.278 1.00 97.44 83 P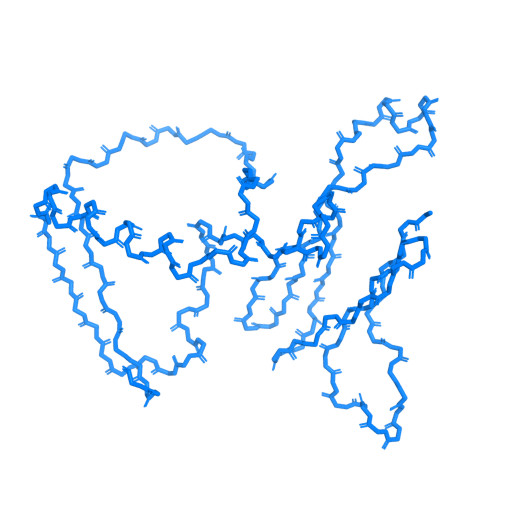HE A C 1
ATOM 638 O O . PHE A 1 83 ? 3.329 2.361 2.924 1.00 97.44 83 PHE A O 1
ATOM 645 N N . ARG A 1 84 ? 3.769 3.973 4.432 1.00 95.56 84 ARG A N 1
ATOM 646 C CA . ARG A 1 84 ? 2.566 3.721 5.231 1.00 95.56 84 ARG A CA 1
ATOM 647 C C . ARG A 1 84 ? 1.369 4.357 4.540 1.00 95.56 84 ARG A C 1
ATOM 649 O O . ARG A 1 84 ? 1.427 5.531 4.180 1.00 95.56 84 ARG A O 1
ATOM 656 N N . LEU A 1 85 ? 0.291 3.595 4.399 1.00 95.88 85 LEU A N 1
ATOM 657 C CA . LEU A 1 85 ? -0.929 4.059 3.755 1.00 95.88 85 LEU A CA 1
ATOM 658 C C . LEU A 1 85 ? -1.774 4.897 4.732 1.00 95.88 85 LEU A C 1
ATOM 660 O O . LEU A 1 85 ? -2.304 4.350 5.705 1.00 95.88 85 LEU A O 1
ATOM 664 N N . PRO A 1 86 ? -1.967 6.206 4.487 1.00 95.19 86 PRO A N 1
ATOM 665 C CA . PRO A 1 86 ? -2.874 7.017 5.303 1.00 95.19 86 PRO A CA 1
ATOM 666 C C . PRO A 1 86 ? -4.355 6.665 5.068 1.00 95.19 86 PRO A C 1
ATOM 668 O O . PRO A 1 86 ? -5.215 7.010 5.875 1.00 95.19 86 PRO A O 1
ATOM 671 N N . TYR A 1 87 ? -4.661 5.999 3.954 1.00 95.25 87 TYR A N 1
ATOM 672 C CA . TYR A 1 87 ? -5.994 5.594 3.513 1.00 95.25 87 TYR A CA 1
ATOM 673 C C . TYR A 1 87 ? -5.886 4.396 2.559 1.00 95.25 87 TYR A C 1
ATOM 675 O O . TYR A 1 87 ? -4.787 4.056 2.139 1.00 95.25 87 TYR A O 1
ATOM 683 N N . LEU A 1 88 ? -7.016 3.777 2.188 1.00 95.38 88 LEU A N 1
ATOM 684 C CA . LEU A 1 88 ? -7.055 2.604 1.290 1.00 95.38 88 LEU A CA 1
ATOM 685 C C . LEU A 1 88 ? -6.255 1.398 1.820 1.00 95.38 88 LEU A C 1
ATOM 687 O O . LEU A 1 88 ? -5.691 0.627 1.053 1.00 95.38 88 LEU A O 1
ATOM 691 N N . ASN A 1 89 ? -6.226 1.230 3.143 1.00 94.56 89 ASN A N 1
ATOM 692 C CA . ASN A 1 89 ? -5.689 0.025 3.767 1.00 94.56 89 ASN A CA 1
ATOM 693 C C . ASN A 1 89 ? -6.592 -1.182 3.459 1.00 94.56 89 ASN A C 1
ATOM 695 O O . ASN A 1 89 ? -7.819 -1.085 3.564 1.00 94.56 89 ASN A O 1
ATOM 699 N N . SER A 1 90 ? -5.990 -2.329 3.147 1.00 93.81 90 SER A N 1
ATOM 700 C CA . SER A 1 90 ? -6.706 -3.591 2.937 1.00 93.81 90 SER A CA 1
ATOM 701 C C . SER A 1 90 ? -7.149 -4.193 4.266 1.00 93.81 90 SER A C 1
ATOM 703 O O . SER A 1 90 ? -6.472 -5.031 4.850 1.00 93.81 90 SER A O 1
ATOM 705 N N . VAL A 1 91 ? -8.323 -3.781 4.747 1.00 93.62 91 VAL A N 1
ATOM 706 C CA . VAL A 1 91 ? -8.927 -4.299 5.995 1.00 93.62 91 VAL A CA 1
ATOM 707 C C . VAL A 1 91 ? -9.282 -5.794 5.896 1.00 93.62 91 VAL A C 1
ATOM 709 O O . VAL A 1 91 ? -9.621 -6.421 6.884 1.00 93.62 91 VAL A O 1
ATOM 712 N N . HIS A 1 92 ? -9.213 -6.387 4.709 1.00 91.94 92 HIS A N 1
ATOM 713 C CA . HIS A 1 92 ? -9.511 -7.795 4.451 1.00 91.94 92 HIS A CA 1
ATOM 714 C C . HIS A 1 92 ? -8.250 -8.620 4.145 1.00 91.94 92 HIS A C 1
ATOM 716 O O . HIS A 1 92 ? -8.382 -9.733 3.644 1.00 91.94 92 HIS A O 1
ATOM 722 N N . SER A 1 93 ? -7.044 -8.109 4.447 1.00 89.31 93 SER A N 1
ATOM 723 C CA . SER A 1 93 ? -5.790 -8.883 4.331 1.00 89.31 93 SER A CA 1
ATOM 724 C C . SER A 1 93 ? -5.868 -10.235 5.051 1.00 89.31 93 SER A C 1
ATOM 726 O O . SER A 1 93 ? -5.262 -11.217 4.632 1.00 89.31 93 SER A O 1
ATOM 728 N N . SER A 1 94 ? -6.684 -10.275 6.100 1.00 95.31 94 SER A N 1
ATOM 729 C CA . SER A 1 94 ? -7.278 -11.461 6.696 1.00 95.31 94 SER A CA 1
ATOM 730 C C . SER A 1 94 ? -8.772 -11.203 6.905 1.00 95.31 94 SER A C 1
ATOM 732 O O . SER A 1 94 ? -9.188 -10.053 7.100 1.00 95.31 94 SER A O 1
ATOM 734 N N . ALA A 1 95 ? -9.596 -12.250 6.852 1.00 95.50 95 ALA A N 1
ATOM 735 C CA . ALA A 1 95 ? -11.046 -12.114 6.925 1.00 95.50 95 ALA A CA 1
ATOM 736 C C . ALA A 1 95 ? -11.480 -11.497 8.265 1.00 95.50 95 ALA A C 1
ATOM 738 O O . ALA A 1 95 ? -11.157 -12.008 9.336 1.00 95.50 95 ALA A O 1
ATOM 739 N N . VAL A 1 96 ? -12.244 -10.403 8.209 1.00 97.50 96 VAL A N 1
ATOM 740 C CA . VAL A 1 96 ? -12.774 -9.743 9.411 1.00 97.50 96 VAL A CA 1
ATOM 741 C C . VAL A 1 96 ? -13.870 -10.607 10.030 1.00 97.50 96 VAL A C 1
ATOM 743 O O . VAL A 1 96 ? -14.873 -10.915 9.385 1.00 97.50 96 VAL A O 1
ATOM 746 N N . THR A 1 97 ? -13.707 -10.959 11.303 1.00 98.00 97 THR A N 1
ATOM 747 C CA . THR A 1 97 ? -14.643 -11.805 12.058 1.00 98.00 97 THR A CA 1
ATOM 748 C C . THR A 1 97 ? -15.494 -11.002 13.038 1.00 98.00 97 THR A C 1
ATOM 750 O O . THR A 1 97 ? -16.647 -11.353 13.300 1.00 98.00 97 THR A O 1
ATOM 753 N N . CYS A 1 98 ? -14.959 -9.902 13.569 1.00 97.50 98 CYS A N 1
ATOM 754 C CA . CYS A 1 98 ? -15.680 -9.003 14.460 1.00 97.50 98 CYS A CA 1
ATOM 755 C C . CYS A 1 98 ? -15.149 -7.568 14.370 1.00 97.50 98 CYS A C 1
ATOM 757 O O . CYS A 1 98 ? -14.063 -7.308 13.855 1.00 97.50 98 CYS A O 1
ATOM 759 N N . SER A 1 99 ? -15.926 -6.619 14.887 1.00 97.81 99 SER A N 1
ATOM 760 C CA . SER A 1 99 ? -15.518 -5.219 14.972 1.00 97.81 99 SER A CA 1
ATOM 761 C C . SER A 1 99 ? -16.031 -4.581 16.254 1.00 97.81 99 SER A C 1
ATOM 763 O O . SER A 1 99 ? -17.166 -4.842 16.660 1.00 97.81 99 SER A O 1
ATOM 765 N N . GLN A 1 100 ? -15.236 -3.700 16.852 1.00 98.12 100 GLN A N 1
ATOM 766 C CA . GLN A 1 100 ? -15.614 -2.937 18.033 1.00 98.12 100 GLN A CA 1
ATOM 767 C C . GLN A 1 100 ? -15.277 -1.463 17.845 1.00 98.12 100 GLN A C 1
ATOM 769 O O . GLN A 1 100 ? -14.162 -1.108 17.480 1.00 98.12 100 GLN A O 1
ATOM 774 N N . HIS A 1 101 ? -16.247 -0.605 18.138 1.00 97.81 101 HIS A N 1
ATOM 775 C CA . HIS A 1 101 ? -16.087 0.839 18.080 1.00 97.81 101 HIS A CA 1
ATOM 776 C C . HIS A 1 101 ? -15.973 1.421 19.488 1.00 97.81 101 HIS A C 1
ATOM 778 O O . HIS A 1 101 ? -16.763 1.070 20.370 1.00 97.81 101 HIS A O 1
ATOM 784 N N . ILE A 1 102 ? -14.999 2.303 19.692 1.00 97.38 102 ILE A N 1
ATOM 785 C CA . ILE A 1 102 ? -14.719 2.938 20.977 1.00 97.38 102 ILE A CA 1
ATOM 786 C C . ILE A 1 102 ? -14.528 4.435 20.737 1.00 97.38 102 ILE A C 1
ATOM 788 O O . ILE A 1 102 ? -13.654 4.836 19.976 1.00 97.38 102 ILE A O 1
ATOM 792 N N . ASN A 1 103 ? -15.342 5.246 21.407 1.00 96.56 103 ASN A N 1
ATOM 793 C CA . ASN A 1 103 ? -15.300 6.703 21.300 1.00 96.56 103 ASN A CA 1
ATOM 794 C C . ASN A 1 103 ? -14.460 7.332 22.406 1.00 96.56 103 ASN A C 1
ATOM 796 O O . ASN A 1 103 ? -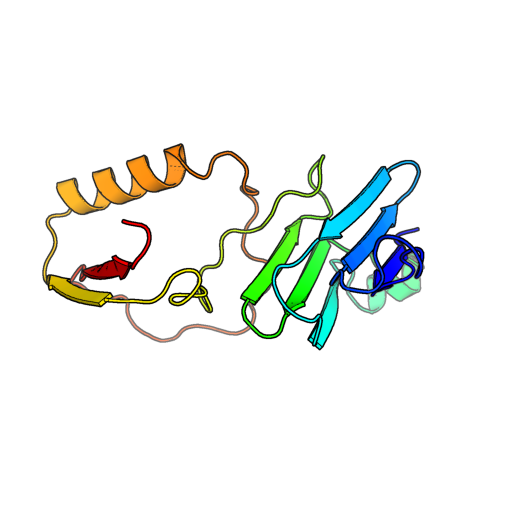14.266 6.718 23.459 1.00 96.56 103 ASN A O 1
ATOM 800 N N . ASP A 1 104 ? -14.067 8.586 22.188 1.00 95.06 104 ASP A N 1
ATOM 801 C CA . ASP A 1 104 ? -13.489 9.465 23.212 1.00 95.06 104 ASP A CA 1
ATOM 802 C C . ASP A 1 104 ? -12.290 8.832 23.945 1.00 95.06 104 ASP A C 1
ATOM 804 O O . ASP A 1 104 ? -12.194 8.818 25.177 1.00 95.06 104 ASP A O 1
ATOM 808 N N . ILE A 1 105 ? -11.348 8.288 23.170 1.00 96.94 105 ILE A N 1
ATOM 809 C CA . ILE A 1 105 ? -10.138 7.655 23.694 1.00 96.94 105 ILE A CA 1
ATOM 810 C C . ILE A 1 105 ? -9.284 8.684 24.456 1.00 96.94 105 ILE A C 1
ATOM 812 O O . ILE A 1 105 ? -8.942 9.733 23.901 1.00 96.94 105 ILE A O 1
ATOM 816 N N . PRO A 1 106 ? -8.854 8.385 25.700 1.00 96.50 106 PRO A N 1
ATOM 817 C CA . PRO A 1 106 ? -7.964 9.265 26.445 1.00 96.50 106 PRO A CA 1
ATOM 818 C C . PRO A 1 106 ? -6.652 9.533 25.700 1.00 96.50 106 PRO A C 1
ATOM 820 O O . PRO A 1 106 ? -6.004 8.601 25.221 1.00 96.50 106 PRO A O 1
ATOM 823 N N . GLU A 1 107 ? -6.202 10.789 25.707 1.00 95.00 107 GLU A N 1
ATOM 824 C CA . GLU A 1 107 ? -4.981 11.245 25.021 1.00 95.00 107 GLU A CA 1
ATOM 825 C C . GLU A 1 107 ? -3.761 10.363 25.315 1.00 95.00 107 GLU A C 1
ATOM 827 O O . GLU A 1 107 ? -3.015 9.976 24.418 1.00 95.00 107 GLU A O 1
ATOM 832 N N . GLN A 1 108 ? -3.584 9.986 26.583 1.00 97.25 108 GLN A N 1
ATOM 833 C CA . GLN A 1 108 ? -2.461 9.156 27.007 1.00 97.25 108 GLN A CA 1
ATOM 834 C C . GLN A 1 108 ? -2.502 7.751 26.390 1.00 97.25 108 GLN A C 1
ATOM 836 O O . GLN A 1 108 ? -1.452 7.188 26.084 1.00 97.25 108 GLN A O 1
ATOM 841 N N . LEU A 1 109 ? -3.692 7.160 26.241 1.00 97.06 109 LEU A N 1
ATOM 842 C CA . LEU A 1 109 ? -3.843 5.853 25.604 1.00 97.06 109 LEU A CA 1
ATOM 843 C C . LEU A 1 109 ? -3.617 5.974 24.098 1.00 97.06 109 LEU A C 1
ATOM 845 O O . LEU A 1 109 ? -2.880 5.173 23.533 1.00 97.06 109 LEU A O 1
ATOM 849 N N . TRP A 1 110 ? -4.183 7.010 23.479 1.00 96.50 110 TRP A N 1
ATOM 850 C CA . TRP A 1 110 ? -3.989 7.303 22.064 1.00 96.50 110 TRP A CA 1
ATOM 851 C C . TRP A 1 110 ? -2.508 7.423 21.696 1.00 96.50 110 TRP A C 1
ATOM 853 O O . TRP A 1 110 ? -2.050 6.763 20.767 1.00 96.50 110 TRP A O 1
ATOM 863 N N . GLN A 1 111 ? -1.737 8.199 22.466 1.00 97.06 111 GLN A N 1
ATOM 864 C CA . GLN A 1 111 ? -0.309 8.369 22.202 1.00 97.06 111 GLN A CA 1
ATOM 865 C C . GLN A 1 111 ? 0.459 7.050 22.334 1.00 97.06 111 GLN A C 1
ATOM 867 O O . GLN A 1 111 ? 1.269 6.726 21.476 1.00 97.06 111 GLN A O 1
ATOM 872 N N . LYS A 1 112 ? 0.154 6.236 23.354 1.00 98.06 112 LYS A N 1
ATOM 873 C CA . LYS A 1 112 ? 0.786 4.917 23.519 1.00 98.06 112 LYS A CA 1
ATOM 874 C C . LYS A 1 112 ? 0.506 3.976 22.346 1.00 98.06 112 LYS A C 1
ATOM 876 O O . LYS A 1 112 ? 1.378 3.188 21.996 1.00 98.06 112 LYS A O 1
ATOM 881 N N . LEU A 1 113 ? -0.695 4.037 21.767 1.00 97.12 113 LEU A N 1
ATOM 882 C CA . LEU A 1 113 ? -1.051 3.241 20.590 1.00 97.12 113 LEU A CA 1
ATOM 883 C C . LEU A 1 113 ? -0.257 3.690 19.358 1.00 97.12 113 LEU A C 1
ATOM 885 O O . LEU A 1 113 ? 0.277 2.838 18.652 1.00 97.12 113 LEU A O 1
ATOM 889 N N . ILE A 1 114 ? -0.119 5.003 19.144 1.00 95.50 114 ILE A N 1
ATOM 890 C CA . ILE A 1 114 ? 0.731 5.551 18.075 1.00 95.50 114 ILE A CA 1
ATOM 891 C C . ILE A 1 114 ? 2.183 5.110 18.269 1.00 95.50 114 ILE A C 1
ATOM 893 O O . ILE A 1 114 ? 2.765 4.538 17.354 1.00 95.50 114 ILE A O 1
ATOM 897 N N . ASP A 1 115 ? 2.743 5.293 19.467 1.00 96.56 115 ASP A N 1
ATOM 898 C CA . ASP A 1 115 ? 4.138 4.946 19.755 1.00 96.56 115 ASP A CA 1
ATOM 899 C C . ASP A 1 115 ? 4.403 3.443 19.547 1.00 96.56 115 ASP A C 1
ATOM 901 O O . ASP A 1 115 ? 5.455 3.045 19.041 1.00 96.56 115 ASP A O 1
ATOM 905 N N . ALA A 1 116 ? 3.454 2.580 19.928 1.00 97.19 116 ALA A N 1
ATOM 906 C CA . ALA A 1 116 ? 3.540 1.144 19.671 1.00 97.19 116 ALA A CA 1
ATOM 907 C C . ALA A 1 116 ? 3.494 0.835 18.162 1.00 97.19 116 ALA A C 1
ATOM 909 O O . ALA A 1 116 ? 4.320 0.061 17.675 1.00 97.19 116 ALA A O 1
ATOM 910 N N . GLY A 1 117 ? 2.591 1.492 17.424 1.00 94.69 117 GLY A N 1
ATOM 911 C CA . GLY A 1 117 ? 2.461 1.400 15.967 1.00 94.69 117 GLY A CA 1
ATOM 912 C C . GLY A 1 117 ? 3.713 1.859 15.209 1.00 94.69 117 GLY A C 1
ATOM 913 O O . GLY A 1 117 ? 4.175 1.196 14.282 1.00 94.69 117 GLY A O 1
ATOM 914 N N . ASP A 1 118 ? 4.332 2.956 15.630 1.00 93.31 118 ASP A N 1
ATOM 915 C CA . ASP A 1 118 ? 5.580 3.436 15.031 1.00 93.31 118 ASP A CA 1
ATOM 916 C C . ASP A 1 118 ? 6.742 2.468 15.307 1.00 93.31 118 ASP A C 1
ATOM 918 O O . ASP A 1 118 ? 7.582 2.223 14.439 1.00 93.31 118 ASP A O 1
ATOM 922 N N . ASN A 1 119 ? 6.767 1.842 16.488 1.00 94.88 119 ASN A N 1
ATOM 923 C CA . ASN A 1 119 ? 7.802 0.874 16.842 1.00 94.88 119 ASN A CA 1
ATOM 924 C C . ASN A 1 119 ? 7.743 -0.432 16.034 1.00 94.88 119 ASN A C 1
ATOM 926 O O . ASN A 1 119 ? 8.799 -1.027 15.802 1.00 94.88 119 ASN A O 1
ATOM 930 N N . GLN A 1 120 ? 6.556 -0.877 15.607 1.00 93.44 120 GLN A N 1
ATOM 931 C CA . GLN A 1 120 ? 6.393 -2.049 14.730 1.00 93.44 120 GLN A CA 1
ATOM 932 C C . GLN A 1 120 ? 6.668 -1.724 13.250 1.00 93.44 120 GLN A C 1
ATOM 934 O O . GLN A 1 120 ? 7.113 -2.590 12.503 1.00 93.44 120 GLN A O 1
ATOM 939 N N . CYS A 1 121 ? 6.463 -0.475 12.821 1.00 91.44 121 CYS A N 1
ATOM 940 C CA . CYS A 1 121 ? 6.564 -0.058 11.419 1.00 91.44 121 CYS A CA 1
ATOM 941 C C . CYS A 1 121 ? 7.945 0.501 11.020 1.00 91.44 121 CYS A C 1
ATOM 943 O O . CYS A 1 121 ? 8.039 1.293 10.085 1.00 91.44 121 CYS A O 1
ATOM 945 N N . LYS A 1 122 ? 9.034 0.082 11.677 1.00 90.31 122 LYS A N 1
ATOM 946 C CA . LYS A 1 122 ? 10.397 0.604 11.422 1.00 90.31 122 LYS A CA 1
ATOM 947 C C . LYS A 1 122 ? 10.952 0.321 10.022 1.00 90.31 122 LYS A C 1
ATOM 949 O O . LYS A 1 122 ? 11.905 0.970 9.616 1.00 90.31 122 LYS A O 1
ATOM 954 N N . ASN A 1 123 ? 10.375 -0.646 9.309 1.00 92.31 123 ASN A N 1
ATOM 955 C CA . ASN A 1 123 ? 10.802 -1.024 7.958 1.00 92.31 123 ASN A CA 1
ATOM 956 C C . ASN A 1 123 ? 10.119 -0.193 6.855 1.00 92.31 123 ASN A C 1
ATOM 958 O O . ASN A 1 123 ? 10.418 -0.381 5.680 1.00 92.31 123 ASN A O 1
ATOM 962 N N . PHE A 1 124 ? 9.180 0.687 7.214 1.00 95.19 124 PHE A N 1
ATOM 963 C CA . PHE A 1 124 ? 8.547 1.606 6.273 1.00 95.19 124 PHE A CA 1
ATOM 964 C C . PHE A 1 124 ? 9.392 2.869 6.108 1.00 95.19 124 PHE A C 1
ATOM 966 O O . PHE A 1 124 ? 10.146 3.251 7.002 1.00 95.19 124 PHE A O 1
ATOM 973 N N . THR A 1 125 ? 9.226 3.555 4.980 1.00 96.00 125 THR A N 1
ATOM 974 C CA . THR A 1 125 ? 9.838 4.871 4.790 1.00 96.00 125 THR A CA 1
ATOM 975 C C . THR A 1 125 ? 9.302 5.884 5.805 1.00 96.00 125 THR A C 1
ATOM 977 O O . THR A 1 125 ? 8.127 5.872 6.190 1.00 96.00 125 THR A O 1
ATOM 980 N N . HIS A 1 126 ? 10.178 6.799 6.212 1.00 92.69 126 HIS A N 1
ATOM 981 C CA . HIS A 1 126 ? 9.832 7.963 7.026 1.00 92.69 126 HIS A CA 1
ATOM 982 C C . HIS A 1 126 ? 9.486 9.196 6.183 1.00 92.69 126 HIS A C 1
ATOM 984 O O . HIS A 1 126 ? 9.198 10.256 6.740 1.00 92.69 126 HIS A O 1
ATOM 990 N N . ARG A 1 127 ? 9.538 9.083 4.852 1.00 94.56 127 ARG A N 1
ATOM 991 C CA . ARG A 1 127 ? 9.168 10.169 3.946 1.00 94.56 127 ARG A CA 1
ATOM 992 C C . ARG A 1 127 ? 7.669 10.446 3.991 1.00 94.56 127 ARG A C 1
ATOM 994 O O . ARG A 1 127 ? 6.856 9.577 4.303 1.00 94.56 127 ARG A O 1
ATOM 1001 N N . GLU A 1 128 ? 7.312 11.680 3.658 1.00 94.88 128 GLU A N 1
ATOM 1002 C CA . GLU A 1 128 ? 5.915 12.093 3.569 1.00 94.88 128 GLU A CA 1
ATOM 1003 C C . GLU A 1 128 ? 5.196 11.390 2.415 1.00 94.88 128 GLU A C 1
ATOM 1005 O O . GLU A 1 128 ? 5.785 11.096 1.376 1.00 94.88 128 GLU A O 1
ATOM 1010 N N . TRP A 1 129 ? 3.900 11.138 2.603 1.00 96.19 129 TRP A N 1
ATOM 1011 C CA . TRP A 1 129 ? 3.067 10.480 1.605 1.00 96.19 129 TRP A CA 1
ATOM 1012 C C . TRP A 1 129 ? 3.016 11.288 0.291 1.00 96.19 129 TRP A C 1
ATOM 1014 O O . TRP A 1 129 ? 2.616 12.456 0.320 1.00 96.19 129 TRP A O 1
ATOM 1024 N N . PRO A 1 130 ? 3.359 10.686 -0.865 1.00 95.19 130 PRO A N 1
ATOM 1025 C CA . PRO A 1 130 ? 3.553 11.433 -2.107 1.00 95.19 130 PRO A CA 1
ATOM 1026 C C . PRO A 1 130 ? 2.240 11.845 -2.794 1.00 95.19 130 PRO A C 1
ATOM 1028 O O . PRO A 1 130 ? 2.245 12.751 -3.623 1.00 95.19 130 PRO A O 1
ATOM 1031 N N . ILE A 1 131 ? 1.099 11.225 -2.458 1.00 95.25 131 ILE A N 1
ATOM 1032 C CA . ILE A 1 131 ? -0.215 11.560 -3.041 1.00 95.25 131 ILE A CA 1
ATOM 1033 C C . ILE A 1 131 ? -0.951 12.532 -2.111 1.00 95.25 131 ILE A C 1
ATOM 1035 O O . ILE A 1 131 ? -1.892 12.173 -1.397 1.00 95.25 131 ILE A O 1
ATOM 1039 N N . ASN A 1 132 ? -0.481 13.779 -2.097 1.00 93.38 132 ASN A N 1
ATOM 1040 C CA . ASN A 1 132 ? -0.925 14.844 -1.190 1.00 93.38 132 ASN A CA 1
ATOM 1041 C C . ASN A 1 132 ? -1.647 16.007 -1.904 1.00 93.38 132 ASN A C 1
ATOM 1043 O O . ASN A 1 132 ? -1.754 17.107 -1.363 1.00 93.38 132 ASN A O 1
ATOM 1047 N N . GLY A 1 133 ? -2.150 15.770 -3.119 1.00 93.06 133 GLY A N 1
ATOM 1048 C CA . GLY A 1 133 ? -2.868 16.773 -3.901 1.00 93.06 133 GLY A CA 1
ATOM 1049 C C . GLY A 1 133 ? -4.188 17.228 -3.261 1.00 93.06 133 GLY A C 1
ATOM 1050 O O . GLY A 1 133 ? -4.870 16.479 -2.562 1.00 93.06 133 GLY A O 1
ATOM 1051 N N . GLY A 1 134 ? -4.584 18.466 -3.562 1.00 95.25 134 GLY A N 1
ATOM 1052 C CA . GLY A 1 134 ? -5.821 19.068 -3.060 1.00 95.25 134 GLY A CA 1
ATOM 1053 C C . GLY A 1 134 ? -5.673 19.739 -1.691 1.00 95.25 134 GLY A C 1
ATOM 1054 O O . GLY A 1 134 ? -4.574 19.955 -1.188 1.00 95.25 134 GLY A O 1
ATOM 1055 N N . LYS A 1 135 ? -6.803 20.140 -1.097 1.00 94.69 135 LYS A N 1
ATOM 1056 C CA . LYS A 1 135 ? -6.849 20.786 0.222 1.00 94.69 135 LYS A CA 1
ATOM 1057 C C . LYS A 1 135 ? -8.022 20.248 1.029 1.00 94.69 135 LYS A C 1
ATOM 1059 O O . LYS A 1 135 ? -9.173 20.422 0.633 1.00 94.69 135 LYS A O 1
ATOM 1064 N N . ASN A 1 136 ? -7.734 19.647 2.181 1.00 91.19 136 ASN A N 1
ATOM 1065 C CA . ASN A 1 136 ? -8.771 19.235 3.119 1.00 91.19 136 ASN A CA 1
ATOM 1066 C C . ASN A 1 136 ? -9.328 20.469 3.856 1.00 91.19 136 ASN A C 1
ATOM 1068 O O . ASN A 1 136 ? -8.580 21.200 4.503 1.00 91.19 136 ASN A O 1
ATOM 1072 N N . LEU A 1 137 ? -10.631 20.724 3.715 1.00 94.81 137 LEU A N 1
ATOM 1073 C CA . LEU A 1 137 ? -11.334 21.846 4.356 1.00 94.81 137 LEU A CA 1
ATOM 1074 C C . LEU A 1 137 ? -12.075 21.431 5.637 1.00 94.81 137 LEU A C 1
ATOM 1076 O O . LEU A 1 137 ? -12.684 22.275 6.294 1.00 94.81 137 LEU A O 1
ATOM 1080 N N . VAL A 1 138 ? -12.049 20.141 5.981 1.00 92.88 138 VAL A N 1
ATOM 1081 C CA . VAL A 1 138 ? -12.712 19.600 7.167 1.00 92.88 138 VAL A CA 1
ATOM 1082 C C . VAL A 1 138 ? -11.955 20.042 8.415 1.00 92.88 138 VAL A C 1
ATOM 1084 O O . VAL A 1 138 ? -10.730 19.950 8.490 1.00 92.88 138 VAL A O 1
ATOM 1087 N N . THR A 1 139 ? -12.692 20.532 9.410 1.00 88.88 139 THR A N 1
ATOM 1088 C CA . THR A 1 139 ? -12.125 20.820 10.729 1.00 88.88 139 THR A CA 1
ATOM 1089 C C . THR A 1 139 ? -11.819 19.498 11.440 1.00 88.88 139 THR A C 1
ATOM 1091 O O . THR A 1 139 ? -12.698 18.634 11.458 1.00 88.88 139 THR A O 1
ATOM 1094 N N . PRO A 1 140 ? -10.617 19.311 12.014 1.00 84.69 140 PRO A N 1
ATOM 1095 C CA . PRO A 1 140 ? -10.280 18.093 12.747 1.00 84.69 140 PRO A CA 1
ATOM 1096 C C . PRO A 1 140 ? -11.311 17.784 13.839 1.00 84.69 140 PRO A C 1
ATOM 1098 O O . PRO A 1 140 ? -11.820 18.705 14.485 1.00 84.69 140 PRO A O 1
ATOM 1101 N N . SER A 1 141 ? -11.615 16.501 14.049 1.00 81.88 141 SER A N 1
ATOM 1102 C CA . SER A 1 141 ? -12.497 16.081 15.138 1.00 81.88 141 SER A CA 1
ATOM 1103 C C . SER A 1 141 ? -11.877 16.427 16.492 1.00 81.88 141 SER A C 1
ATOM 1105 O O . SER A 1 141 ? -10.660 16.383 16.675 1.00 81.88 141 SER A O 1
ATOM 1107 N N . VAL A 1 142 ? -12.731 16.784 17.452 1.00 82.06 142 VAL A N 1
ATOM 1108 C CA . VAL A 1 142 ? -12.309 17.032 18.840 1.00 82.06 142 VAL A CA 1
ATOM 1109 C C . VAL A 1 142 ? -12.187 15.710 19.607 1.00 82.06 142 VAL A C 1
ATOM 1111 O O . VAL A 1 142 ? -11.349 15.599 20.499 1.00 82.06 142 VAL A O 1
ATOM 1114 N N . SER A 1 143 ? -12.992 14.707 19.240 1.00 89.12 143 SER A N 1
ATOM 1115 C CA . SER A 1 143 ? -12.916 13.344 19.766 1.00 89.12 143 SER A CA 1
ATOM 1116 C C . SER A 1 143 ? -11.923 12.493 18.974 1.00 89.12 143 SER A C 1
ATOM 1118 O O . SER A 1 143 ? -11.687 12.705 17.777 1.00 89.12 143 SER A O 1
ATOM 1120 N N . LYS A 1 144 ? -11.344 11.519 19.675 1.00 94.38 144 LYS A N 1
ATOM 1121 C CA . LYS A 1 144 ? -10.488 10.473 19.121 1.00 94.38 144 LYS A CA 1
ATOM 1122 C C . LYS A 1 144 ? -11.237 9.162 19.227 1.00 94.38 144 LYS A C 1
ATOM 1124 O O . LYS A 1 144 ? -11.389 8.640 20.329 1.00 94.38 144 LYS A O 1
ATOM 1129 N N . ASP A 1 145 ? -11.675 8.654 18.088 1.00 95.38 145 ASP A N 1
ATOM 1130 C CA . ASP A 1 145 ? -12.474 7.439 18.011 1.00 95.38 145 ASP A CA 1
ATOM 1131 C C . ASP A 1 145 ? -11.645 6.325 17.371 1.00 95.38 145 ASP A C 1
ATOM 1133 O O . ASP A 1 145 ? -10.743 6.572 16.564 1.00 95.38 145 ASP A O 1
ATOM 1137 N N . LEU A 1 146 ? -11.917 5.089 17.775 1.00 96.50 146 LEU A N 1
ATOM 1138 C CA . LEU A 1 146 ? -11.137 3.925 17.395 1.00 96.50 146 LEU A CA 1
ATOM 1139 C C . LEU A 1 146 ? -12.064 2.800 16.937 1.00 96.50 146 LEU A C 1
ATOM 1141 O O . LEU A 1 146 ? -13.026 2.442 17.618 1.00 96.50 146 LEU A O 1
ATOM 1145 N N . LEU A 1 147 ? -11.741 2.221 15.782 1.00 97.00 147 LEU A N 1
ATOM 1146 C CA . LEU A 1 147 ? -12.363 1.009 15.266 1.00 97.00 147 LEU A CA 1
ATOM 1147 C C . LEU A 1 147 ? -11.355 -0.139 15.365 1.00 97.00 147 LEU A C 1
ATOM 1149 O O . LEU A 1 147 ? -10.332 -0.126 14.687 1.00 97.00 147 LEU A O 1
ATOM 1153 N N . LEU A 1 148 ? -11.647 -1.118 16.218 1.00 97.50 148 LEU A N 1
ATOM 1154 C CA . LEU A 1 148 ? -10.920 -2.381 16.300 1.00 97.50 148 LEU A CA 1
ATOM 1155 C C . LEU A 1 148 ? -11.575 -3.388 15.361 1.00 97.50 148 LEU A C 1
ATOM 1157 O O . LEU A 1 148 ? -12.795 -3.557 15.397 1.00 97.50 148 LEU A O 1
ATOM 1161 N N . THR A 1 149 ? -10.769 -4.089 14.577 1.00 97.75 149 THR A N 1
ATOM 1162 C CA . THR A 1 149 ? -11.190 -5.222 13.752 1.00 97.75 149 THR A CA 1
ATOM 1163 C C . THR A 1 149 ? -10.492 -6.478 14.260 1.00 97.75 149 THR A C 1
ATOM 1165 O O . THR A 1 149 ? -9.283 -6.472 14.471 1.00 97.75 149 THR A O 1
ATOM 1168 N N . GLY A 1 150 ? -11.260 -7.535 14.524 1.00 97.94 150 GLY A N 1
ATOM 1169 C CA . GLY A 1 150 ? -10.727 -8.868 14.804 1.00 97.94 150 GLY A CA 1
ATOM 1170 C C . GLY A 1 150 ? -10.726 -9.688 13.523 1.00 97.94 150 GLY A C 1
ATOM 1171 O O . GLY A 1 150 ? -11.688 -9.612 12.752 1.00 97.94 150 GLY A O 1
ATOM 1172 N N . HIS A 1 151 ? -9.660 -10.447 13.292 1.00 98.19 151 HIS A N 1
ATOM 1173 C CA . HIS A 1 151 ? -9.443 -11.171 12.045 1.00 98.19 151 HIS A CA 1
ATOM 1174 C C . HIS A 1 151 ? -9.386 -12.686 12.289 1.00 98.19 151 HIS A C 1
ATOM 1176 O O . HIS A 1 151 ? -9.416 -13.153 13.427 1.00 98.19 151 HIS A O 1
ATOM 1182 N N . GLU A 1 152 ? -9.438 -13.476 11.219 1.00 98.00 152 GLU A N 1
ATOM 1183 C CA . GLU A 1 152 ? -9.445 -14.944 11.296 1.00 98.00 152 GLU A CA 1
ATOM 1184 C C . GLU A 1 152 ? -8.103 -15.519 11.780 1.00 98.00 152 GLU A C 1
ATOM 1186 O O . GLU A 1 152 ? -8.069 -16.557 12.440 1.00 98.00 152 GLU A O 1
ATOM 1191 N N . ASP A 1 153 ? -7.004 -14.834 11.479 1.00 95.44 153 ASP A N 1
ATOM 1192 C CA . ASP A 1 153 ? -5.630 -15.213 11.817 1.00 95.44 153 ASP A CA 1
ATOM 1193 C C . ASP A 1 153 ? -5.192 -14.805 13.236 1.00 95.44 153 ASP A C 1
ATOM 1195 O O . ASP A 1 153 ? -4.098 -15.189 13.664 1.00 95.44 153 ASP A O 1
ATOM 1199 N N . GLY A 1 154 ? -6.056 -14.114 13.988 1.00 90.94 154 GLY A N 1
ATOM 1200 C CA . GLY A 1 154 ? -5.847 -13.714 15.386 1.00 90.94 154 GLY A CA 1
ATOM 1201 C C . GLY A 1 154 ? -5.994 -12.218 15.614 1.00 90.94 154 GLY A C 1
ATOM 1202 O O . GLY A 1 154 ? -5.492 -11.775 16.672 1.00 90.94 154 GLY A O 1
#

Organism: Biomphalaria glabrata (NCBI:txid6526)

Radius of gyration: 19.1 Å; chains: 1; bounding box: 39×45×48 Å

Sequence (154 aa):
PLIVISGGMPRASYGDRHTVSIMQGDNHVVADLTSRVVDFLTINRADEKDAIETDRDDPQALVILAEEELVVLDLESESWPCFRLPYLNSVHSSAVTCSQHINDIPEQLWQKLIDAGDNQCKNFTHREWPINGGKNLVTPSVSKDLLLTGHEDG

Secondary structure (DSSP, 8-state):
-EEEEE----HHHHTT-EEEEEEETTEEEEEEESS-EEEEEEEESS-HHHHHHHT---EEEEEEEESS-EEEEESSSTT-PBPP-SS---TTSS-EEEEEEE-S--HHHHHHHHHHHHHH-TTS--SPPS---S---PPPPSS--EEEEEETT-

pLDDT: mean 92.78, std 5.82, range [71.62, 98.19]